Protein AF-T1C2L8-F1 (afdb_monomer)

Fold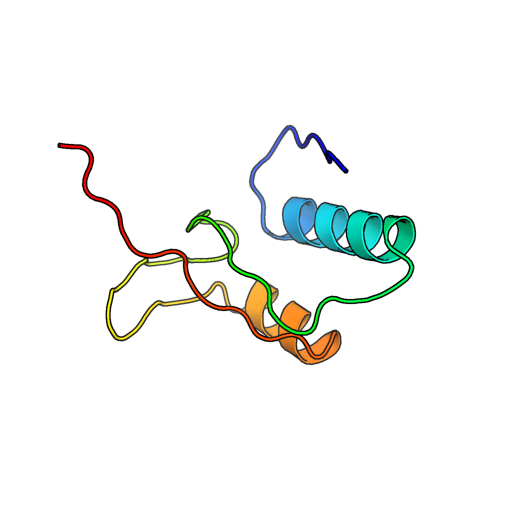seek 3Di:
DDDDDPDLALVSVLVVQVVVCVVVVHHDQEDEDACRCNFFVADDPPDTHGDPVVVVSCVVRNHHYDYDPDDDDD

Solvent-accessible surface area (backbone atoms only — not comparable to full-atom values): 4649 Å² total; per-residue (Å²): 140,84,76,92,74,97,57,85,42,50,66,54,51,51,54,44,49,56,52,47,26,62,75,71,72,49,76,66,63,65,44,71,49,85,59,47,63,42,49,24,66,38,86,47,98,86,68,57,38,61,24,67,71,48,50,53,49,30,58,77,69,66,32,46,80,44,77,50,78,88,75,77,89,127

Sequence (74 aa):
FVWPTFRQTTEEVINGFEEAWRFFGGIFPIVIPDNLSAVVTKADKLVPRFNDTFLEYAQSRRFFIDTARVATPT

Secondary structure (DSSP, 8-state):
-----SS--HHHHHHHHHHHHHHHTS--SEE-----TTTEEE--SSSPEEPHHHHHHHHHHT-EE-PPP-PPP-

Nearest PDB structures (foldseek):
  8b4h-assembly1_D  TM=9.200E-01  e=2.261E-04  Geobacillus stearothermophilus
  8b4h-assembly1_A  TM=8.946E-01  e=1.802E-03  Geobacillus stearothermophilus
  4r30-assembly4_D  TM=4.283E-01  e=9.108E-01  Homo sapiens
  6s2x-assembly2_BBB  TM=4.437E-01  e=1.949E+00  Legionella pneumophila 130b
  5xb7-assembly2_F  TM=4.525E-01  e=4.172E+00  Bifidobacterium animalis subsp. lactis

Organism: NCBI:txid410659

Mean predicted aligned error: 6.44 Å

Radius of gyration: 12.54 Å; Cα contacts (8 Å, |Δi|>4): 87; chains: 1; bounding box: 32×30×31 Å

pLDDT: mean 80.96, std 13.53, range [53.97, 96.69]

Structure (mmCIF, N/CA/C/O backbone):
data_AF-T1C2L8-F1
#
_entry.id   AF-T1C2L8-F1
#
loop_
_atom_site.group_PDB
_atom_site.id
_atom_site.type_symbol
_atom_site.label_atom_id
_atom_site.label_alt_id
_atom_site.label_comp_id
_atom_site.label_asym_id
_atom_site.label_entity_id
_atom_site.label_seq_id
_atom_site.pdbx_PDB_ins_code
_atom_site.Cartn_x
_atom_site.Cartn_y
_atom_site.Cartn_z
_atom_site.occupancy
_atom_site.B_iso_or_equiv
_atom_site.auth_seq_id
_atom_site.auth_comp_id
_atom_site.auth_asym_id
_atom_site.auth_atom_id
_atom_site.pdbx_PDB_model_num
ATOM 1 N N . PHE A 1 1 ? 8.939 10.442 -6.754 1.00 86.44 1 PHE A N 1
ATOM 2 C CA . PHE A 1 1 ? 7.630 10.934 -6.289 1.00 86.44 1 PHE A CA 1
ATOM 3 C C . PHE A 1 1 ? 7.638 10.933 -4.772 1.00 86.44 1 PHE A C 1
ATOM 5 O O . PHE A 1 1 ? 8.175 9.991 -4.203 1.00 86.44 1 PHE A O 1
ATOM 12 N N . VAL A 1 2 ? 7.113 11.977 -4.136 1.00 90.81 2 VAL A N 1
ATOM 13 C CA . VAL A 1 2 ? 6.983 12.062 -2.675 1.00 90.81 2 VAL A CA 1
ATOM 14 C C . VAL A 1 2 ? 5.578 12.572 -2.378 1.00 90.81 2 VAL A C 1
ATOM 16 O O . VAL A 1 2 ? 5.190 13.602 -2.921 1.00 90.81 2 VAL A O 1
ATOM 19 N N . TRP A 1 3 ? 4.841 11.857 -1.527 1.00 90.38 3 TRP A N 1
ATOM 20 C CA . TRP A 1 3 ? 3.514 12.253 -1.056 1.00 90.38 3 TRP A CA 1
ATOM 21 C C . TRP A 1 3 ? 3.558 12.477 0.459 1.00 90.38 3 TRP A C 1
ATOM 23 O O . TRP A 1 3 ? 3.578 11.504 1.218 1.00 90.38 3 TRP A O 1
ATOM 33 N N . PRO A 1 4 ? 3.650 13.732 0.925 1.00 90.38 4 PRO A N 1
ATOM 34 C CA . PRO A 1 4 ? 3.655 14.014 2.350 1.00 90.38 4 PRO A CA 1
ATOM 35 C C . PRO A 1 4 ? 2.247 13.816 2.920 1.00 90.38 4 PRO A C 1
ATOM 37 O O . PRO A 1 4 ? 1.287 14.403 2.427 1.00 90.38 4 PRO A O 1
ATOM 40 N N . THR A 1 5 ? 2.129 13.033 3.992 1.00 84.00 5 THR A N 1
ATOM 41 C CA . THR A 1 5 ? 0.906 12.975 4.802 1.00 84.00 5 THR A CA 1
ATOM 42 C C . THR A 1 5 ? 1.201 13.391 6.237 1.00 84.00 5 THR A C 1
ATOM 44 O O . THR A 1 5 ? 2.292 13.163 6.760 1.00 84.00 5 THR A O 1
ATOM 47 N N . PHE A 1 6 ? 0.214 14.008 6.883 1.00 84.00 6 PHE A N 1
ATOM 48 C CA . PHE A 1 6 ? 0.297 14.442 8.277 1.00 84.00 6 PHE A CA 1
ATOM 49 C C . PHE A 1 6 ? -0.226 13.383 9.254 1.00 84.00 6 PHE A C 1
ATOM 51 O O . PHE A 1 6 ? -0.068 13.537 10.465 1.00 84.00 6 PHE A O 1
ATOM 58 N N . ARG A 1 7 ? -0.869 12.317 8.751 1.00 80.44 7 ARG A N 1
ATOM 59 C CA . ARG A 1 7 ? -1.409 11.221 9.564 1.00 80.44 7 ARG A CA 1
ATOM 60 C C . ARG A 1 7 ? -1.133 9.881 8.899 1.00 80.44 7 ARG A C 1
ATOM 62 O O . ARG A 1 7 ? -1.386 9.700 7.718 1.00 80.44 7 ARG A O 1
ATOM 69 N N . GLN A 1 8 ? -0.688 8.910 9.686 1.00 76.38 8 GLN A N 1
ATOM 70 C CA . GLN A 1 8 ? -0.433 7.553 9.206 1.00 76.38 8 GLN A CA 1
ATOM 71 C C . GLN A 1 8 ? -1.691 6.676 9.343 1.00 76.38 8 GLN A C 1
ATOM 73 O O . GLN A 1 8 ? -1.699 5.703 10.097 1.00 76.38 8 GLN A O 1
ATOM 78 N N . THR A 1 9 ? -2.779 7.045 8.658 1.00 84.81 9 THR A N 1
ATOM 79 C CA . THR A 1 9 ? -4.001 6.222 8.562 1.00 84.81 9 THR A CA 1
ATOM 80 C C . THR A 1 9 ? -4.005 5.413 7.264 1.00 84.81 9 THR A C 1
ATOM 82 O O . THR A 1 9 ? -3.350 5.782 6.292 1.00 84.81 9 THR A O 1
ATOM 85 N N . THR A 1 10 ? -4.751 4.306 7.222 1.00 84.88 10 THR A N 1
ATOM 86 C CA . THR A 1 10 ? -4.860 3.477 6.007 1.00 84.88 10 THR A CA 1
ATOM 87 C C . THR A 1 10 ? -5.433 4.258 4.822 1.00 84.88 10 THR A C 1
ATOM 89 O O . THR A 1 10 ? -4.946 4.105 3.709 1.00 84.88 10 THR A O 1
ATOM 92 N N . GLU A 1 11 ? -6.400 5.145 5.061 1.00 88.69 11 GLU A N 1
ATOM 93 C CA . GLU A 1 11 ? -6.984 6.019 4.035 1.00 88.69 11 GLU A CA 1
ATOM 94 C C . GLU A 1 11 ? -5.949 6.966 3.408 1.00 88.69 11 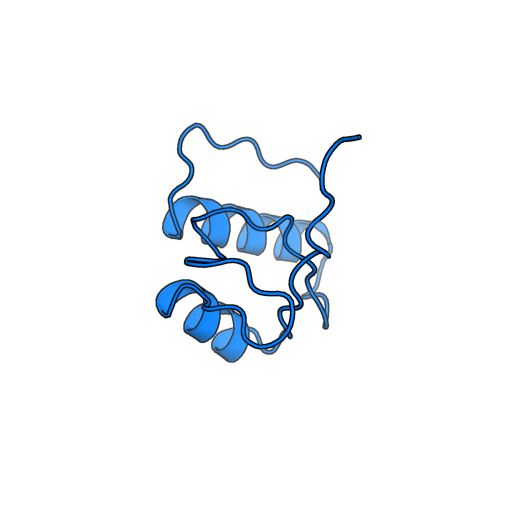GLU A C 1
ATOM 96 O O . GLU A 1 11 ? -5.822 7.027 2.188 1.00 88.69 11 GLU A O 1
ATOM 101 N N . GLU A 1 12 ? -5.155 7.657 4.230 1.00 89.88 12 GLU A N 1
ATOM 102 C CA . GLU A 1 12 ? -4.105 8.572 3.760 1.00 89.88 12 GLU A CA 1
ATOM 103 C C . GLU A 1 12 ? -3.032 7.838 2.948 1.00 89.88 12 GLU A C 1
ATOM 105 O O . GLU A 1 12 ? -2.555 8.341 1.928 1.00 89.88 12 GLU A O 1
ATOM 110 N N . VAL A 1 13 ? -2.686 6.616 3.367 1.00 88.50 13 VAL A N 1
ATOM 111 C CA . VAL A 1 13 ? -1.749 5.763 2.629 1.00 88.50 13 VAL A CA 1
ATOM 112 C C . VAL A 1 13 ? -2.338 5.354 1.278 1.00 88.50 13 VAL A C 1
ATOM 114 O O . VAL A 1 13 ? -1.650 5.486 0.268 1.00 88.50 13 VAL A O 1
ATOM 117 N N . ILE A 1 14 ? -3.600 4.915 1.224 1.00 92.00 14 ILE A N 1
ATOM 118 C CA . ILE A 1 14 ? -4.280 4.569 -0.037 1.00 92.00 14 ILE A CA 1
ATOM 119 C C . ILE A 1 14 ? -4.314 5.775 -0.985 1.00 92.00 14 ILE A C 1
ATOM 121 O O . ILE A 1 14 ? -3.977 5.630 -2.160 1.00 92.00 14 ILE A O 1
ATOM 125 N N . ASN A 1 15 ? -4.632 6.971 -0.483 1.00 93.88 15 ASN A N 1
ATOM 126 C CA . ASN A 1 15 ? -4.630 8.196 -1.287 1.00 93.88 15 ASN A CA 1
ATOM 127 C C . ASN A 1 15 ? -3.243 8.493 -1.878 1.00 93.88 15 ASN A C 1
ATOM 129 O O . ASN A 1 15 ? -3.128 8.813 -3.061 1.00 93.88 15 ASN A O 1
ATOM 133 N N . GLY A 1 16 ? -2.178 8.317 -1.090 1.00 93.50 16 GLY A N 1
ATOM 134 C CA . GLY A 1 16 ? -0.807 8.455 -1.583 1.00 93.50 16 GLY A CA 1
ATOM 135 C C . GLY A 1 16 ? -0.453 7.447 -2.681 1.00 93.50 16 GLY A C 1
ATOM 136 O O . GLY A 1 16 ? 0.238 7.804 -3.637 1.00 93.50 16 GLY A O 1
ATOM 137 N N . PHE A 1 17 ? -0.953 6.210 -2.587 1.00 93.62 17 PHE A N 1
ATOM 138 C CA . PHE A 1 17 ? -0.786 5.201 -3.637 1.00 93.62 17 PHE A CA 1
ATOM 139 C C . PHE A 1 17 ? -1.548 5.559 -4.917 1.00 93.62 17 PHE A C 1
ATOM 141 O O . PHE A 1 17 ? -0.97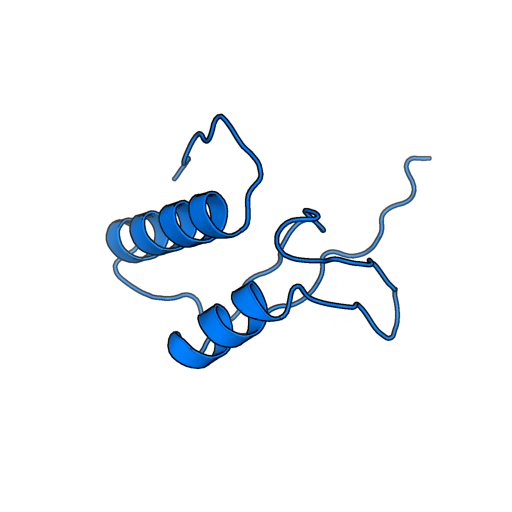0 5.463 -5.994 1.00 93.62 17 PHE A O 1
ATOM 148 N N . GLU A 1 18 ? -2.794 6.029 -4.828 1.00 95.81 18 GLU A N 1
ATOM 149 C CA . GLU A 1 18 ? -3.559 6.464 -6.006 1.00 95.81 18 GLU A CA 1
ATOM 150 C C . GLU A 1 18 ? -2.866 7.608 -6.759 1.00 95.81 18 GLU A C 1
ATOM 152 O O . GLU A 1 18 ? -2.766 7.577 -7.989 1.00 95.81 18 GLU A O 1
ATOM 157 N N . GLU A 1 19 ? -2.325 8.586 -6.033 1.00 96.69 19 GLU A N 1
ATOM 158 C CA . GLU A 1 19 ? -1.578 9.690 -6.638 1.00 96.69 19 GLU A CA 1
ATOM 159 C C . GLU A 1 19 ? -0.225 9.232 -7.199 1.00 96.69 19 GLU A C 1
ATOM 161 O O . GLU A 1 19 ? 0.185 9.685 -8.270 1.00 96.69 19 GLU A O 1
ATOM 166 N N . ALA A 1 20 ? 0.430 8.256 -6.562 1.00 95.25 20 ALA A N 1
ATOM 167 C CA . ALA A 1 20 ? 1.617 7.621 -7.124 1.00 95.25 20 ALA A CA 1
ATOM 168 C C . ALA A 1 20 ? 1.298 6.896 -8.443 1.00 95.25 20 ALA A C 1
ATOM 170 O O . ALA A 1 20 ? 2.003 7.098 -9.432 1.00 95.25 20 ALA A O 1
ATOM 171 N N . TRP A 1 21 ? 0.225 6.100 -8.498 1.00 96.00 21 TRP A N 1
ATOM 172 C CA . TRP A 1 21 ? -0.195 5.392 -9.714 1.00 96.00 21 TRP A CA 1
ATOM 173 C C . TRP A 1 21 ? -0.477 6.345 -10.866 1.00 96.00 21 TRP A C 1
ATOM 175 O O . TRP A 1 21 ? -0.045 6.099 -11.994 1.00 96.00 21 TRP A O 1
ATOM 185 N N . ARG A 1 22 ? -1.147 7.465 -10.581 1.00 96.44 22 ARG A N 1
ATOM 186 C CA . ARG A 1 22 ? -1.376 8.532 -11.562 1.00 96.44 22 ARG A CA 1
ATOM 187 C C . ARG A 1 22 ? -0.069 9.158 -12.032 1.00 96.44 22 ARG A C 1
ATOM 189 O O . ARG A 1 22 ? 0.128 9.294 -13.235 1.00 96.44 22 ARG A O 1
ATOM 196 N N . PHE A 1 23 ? 0.829 9.493 -11.107 1.00 95.75 23 PHE A N 1
ATOM 197 C CA . PHE A 1 23 ? 2.115 10.111 -11.427 1.00 95.75 23 PHE A CA 1
ATOM 198 C C . PHE A 1 23 ? 3.002 9.210 -12.296 1.00 95.75 23 PHE A C 1
ATOM 200 O O . PHE A 1 23 ? 3.606 9.678 -13.258 1.00 95.75 23 PHE A O 1
ATOM 207 N N . PHE A 1 24 ? 3.078 7.917 -11.976 1.00 94.50 24 PHE A N 1
ATOM 208 C CA . PHE A 1 24 ? 3.894 6.954 -12.719 1.00 94.50 24 PHE A CA 1
ATOM 209 C C . PHE A 1 24 ? 3.194 6.387 -13.963 1.00 94.50 24 PHE A C 1
ATOM 211 O O . PHE A 1 24 ? 3.829 5.680 -14.743 1.00 94.50 24 PHE A O 1
ATOM 218 N N . GLY A 1 25 ? 1.912 6.703 -14.173 1.00 96.00 25 GLY A N 1
ATOM 219 C CA . GLY A 1 25 ? 1.143 6.259 -15.336 1.00 96.00 25 GLY A CA 1
ATOM 220 C C . GLY A 1 25 ? 0.774 4.773 -15.309 1.00 96.00 25 GLY A C 1
ATOM 221 O O . GLY A 1 25 ? 0.551 4.178 -16.361 1.00 96.00 25 GLY A O 1
ATOM 222 N N . GLY A 1 26 ? 0.723 4.157 -14.126 1.00 94.62 26 GLY A N 1
ATOM 223 C CA . GLY A 1 26 ? 0.437 2.735 -13.983 1.00 94.62 26 GLY A CA 1
ATOM 224 C C . GLY A 1 26 ? 0.587 2.221 -12.556 1.00 94.62 26 GLY A C 1
ATOM 225 O O . GLY A 1 26 ? 1.104 2.904 -11.675 1.00 94.62 26 GLY A O 1
ATOM 226 N N . ILE A 1 27 ? 0.125 0.989 -12.347 1.00 95.44 27 ILE A N 1
ATOM 227 C CA . ILE A 1 27 ? 0.205 0.279 -11.068 1.00 95.44 27 ILE A CA 1
ATOM 228 C C . ILE A 1 27 ? 1.407 -0.662 -11.122 1.00 95.44 27 ILE A C 1
ATOM 230 O O . ILE A 1 27 ? 1.534 -1.453 -12.061 1.00 95.44 27 ILE A O 1
ATOM 234 N N . PHE A 1 28 ? 2.292 -0.589 -10.126 1.00 91.94 28 PHE A N 1
ATOM 235 C CA . PHE A 1 28 ? 3.392 -1.547 -10.026 1.00 91.94 28 PHE A CA 1
ATOM 236 C C . PHE A 1 28 ? 2.858 -2.926 -9.615 1.00 91.94 28 PHE A C 1
ATOM 238 O O . PHE A 1 28 ? 1.984 -3.009 -8.755 1.00 91.94 28 PHE A O 1
ATOM 245 N N . PRO A 1 29 ? 3.393 -4.024 -10.174 1.00 91.38 29 PRO A N 1
ATOM 246 C CA . PRO A 1 29 ? 2.900 -5.369 -9.880 1.00 91.38 29 PRO A CA 1
ATOM 247 C C . PRO A 1 29 ? 3.216 -5.833 -8.452 1.00 91.38 29 PRO A C 1
ATOM 249 O O . PRO A 1 29 ? 2.517 -6.694 -7.921 1.00 91.38 29 PRO A O 1
ATOM 252 N N . ILE A 1 30 ? 4.271 -5.289 -7.838 1.00 90.94 30 ILE A N 1
ATOM 253 C CA . ILE A 1 30 ? 4.727 -5.639 -6.490 1.00 90.94 30 ILE A CA 1
ATOM 254 C C . ILE A 1 30 ? 5.071 -4.351 -5.745 1.00 90.94 30 ILE A C 1
ATOM 256 O O . ILE A 1 30 ? 5.770 -3.486 -6.275 1.00 90.94 30 ILE A O 1
ATOM 260 N N . VAL A 1 31 ? 4.600 -4.251 -4.507 1.00 89.69 31 VAL A N 1
ATOM 261 C CA . VAL A 1 31 ? 4.873 -3.155 -3.579 1.00 89.69 31 VAL A CA 1
ATOM 262 C C . VAL A 1 31 ?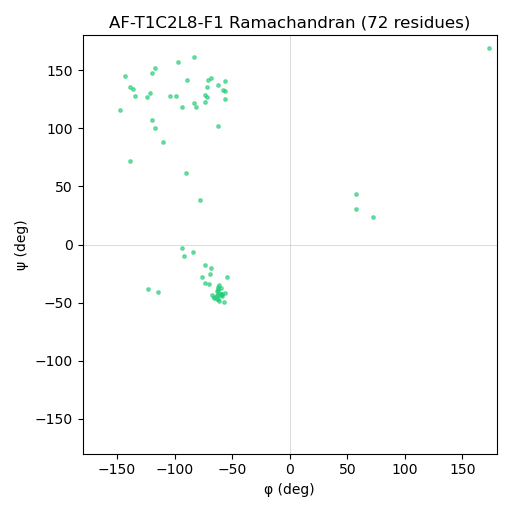 5.521 -3.727 -2.327 1.00 89.69 31 VAL A C 1
ATOM 264 O O . VAL A 1 31 ? 4.992 -4.664 -1.730 1.00 89.69 31 VAL A O 1
ATOM 267 N N . ILE A 1 32 ? 6.639 -3.129 -1.912 1.00 85.62 32 ILE A N 1
ATOM 268 C CA . ILE A 1 32 ? 7.375 -3.527 -0.709 1.00 85.62 32 ILE A CA 1
ATOM 269 C C . ILE A 1 32 ? 7.226 -2.438 0.365 1.00 85.62 32 ILE A C 1
ATOM 271 O O . ILE A 1 32 ? 8.027 -1.501 0.382 1.00 85.62 32 ILE A O 1
ATOM 275 N N . PRO A 1 33 ? 6.187 -2.473 1.224 1.00 79.44 33 PRO A N 1
ATOM 276 C CA . PRO A 1 33 ? 6.053 -1.525 2.326 1.00 79.44 33 PRO A CA 1
ATOM 277 C C . PRO A 1 33 ? 7.116 -1.733 3.411 1.00 79.44 33 PRO A C 1
ATOM 279 O O . PRO A 1 33 ? 7.421 -2.858 3.807 1.00 79.44 33 PRO A O 1
ATOM 282 N N . ASP A 1 34 ? 7.577 -0.623 3.984 1.00 76.06 34 ASP A N 1
ATOM 283 C CA . ASP A 1 34 ? 8.554 -0.565 5.083 1.00 76.06 34 ASP A CA 1
ATOM 284 C C . ASP A 1 34 ? 7.934 -0.874 6.471 1.00 76.06 34 ASP A C 1
ATOM 286 O O . ASP A 1 34 ? 8.226 -0.238 7.476 1.00 76.06 34 ASP A O 1
ATOM 290 N N . ASN A 1 35 ? 6.999 -1.833 6.534 1.00 69.06 35 ASN A N 1
ATOM 291 C CA . ASN A 1 35 ? 6.270 -2.262 7.745 1.00 69.06 35 ASN A CA 1
ATOM 292 C C . ASN A 1 35 ? 5.478 -1.172 8.504 1.00 69.06 35 ASN A C 1
ATOM 294 O O . ASN A 1 35 ? 5.266 -1.270 9.713 1.00 69.06 35 ASN A O 1
ATOM 298 N N . LEU A 1 36 ? 4.967 -0.160 7.800 1.00 69.31 36 LEU A N 1
ATOM 299 C CA . LEU A 1 36 ? 4.061 0.845 8.370 1.00 69.31 36 LEU A CA 1
ATOM 300 C C . LEU A 1 36 ? 2.811 0.176 8.965 1.00 69.31 36 LEU A C 1
ATOM 302 O O . LEU A 1 36 ? 2.153 -0.605 8.281 1.00 69.31 36 LEU A O 1
ATOM 306 N N . SER A 1 37 ? 2.413 0.551 10.184 1.00 67.38 37 SER A N 1
ATOM 307 C CA . SER A 1 37 ? 1.230 0.001 10.881 1.00 67.38 37 SER A CA 1
ATOM 308 C C . SER A 1 37 ? -0.085 0.099 10.089 1.00 67.38 37 SER A C 1
ATOM 310 O O . SER A 1 37 ? -0.984 -0.724 10.253 1.00 67.38 37 SER A O 1
ATOM 312 N N . ALA A 1 38 ? -0.189 1.093 9.203 1.00 61.53 38 ALA A N 1
ATOM 313 C CA . ALA A 1 38 ? -1.329 1.305 8.312 1.00 61.53 38 ALA A CA 1
ATOM 314 C C . ALA A 1 38 ? -1.467 0.226 7.217 1.00 61.53 38 ALA A C 1
ATOM 316 O O . ALA A 1 38 ? -2.553 0.058 6.663 1.00 61.53 38 ALA A O 1
ATOM 317 N N . VAL A 1 39 ? -0.382 -0.502 6.931 1.00 62.16 39 VAL A N 1
ATOM 318 C CA . VAL A 1 39 ? -0.279 -1.560 5.912 1.00 62.16 39 VAL A CA 1
ATOM 319 C C . VAL A 1 39 ? -0.038 -2.926 6.564 1.00 62.16 39 VAL A C 1
ATOM 321 O O . VAL A 1 39 ? -0.645 -3.923 6.175 1.00 62.16 39 VAL A O 1
ATOM 324 N N . VAL A 1 40 ? 0.810 -2.972 7.592 1.00 62.38 40 VAL A N 1
ATOM 325 C CA . VAL A 1 40 ? 1.225 -4.176 8.315 1.00 62.38 40 VAL A CA 1
ATOM 326 C C . VAL A 1 40 ? 0.827 -4.025 9.780 1.00 62.38 40 VAL A C 1
ATOM 328 O O . VAL A 1 40 ? 1.436 -3.264 10.522 1.00 62.38 40 VAL A O 1
ATOM 331 N N . THR A 1 41 ? -0.191 -4.759 10.224 1.00 66.00 41 THR A N 1
ATOM 332 C CA . THR A 1 41 ? -0.653 -4.713 11.622 1.00 66.00 41 THR A CA 1
ATOM 333 C C . THR A 1 41 ? 0.278 -5.479 12.562 1.00 66.00 41 THR A C 1
ATOM 335 O O . THR A 1 41 ? 0.404 -5.120 13.732 1.00 66.00 41 THR A O 1
ATOM 338 N N . LYS A 1 42 ? 0.975 -6.508 12.060 1.00 58.41 42 LYS A N 1
ATOM 339 C CA . LYS A 1 42 ? 2.061 -7.193 12.772 1.00 58.41 42 LYS A CA 1
ATOM 340 C C . LYS A 1 42 ? 3.115 -7.687 11.785 1.00 58.41 42 LYS A C 1
ATOM 342 O O . LYS A 1 42 ? 2.829 -8.564 10.971 1.00 58.41 42 LYS A O 1
ATOM 347 N N . ALA A 1 43 ? 4.327 -7.147 11.885 1.00 57.62 43 ALA A N 1
ATOM 348 C CA . ALA A 1 43 ? 5.467 -7.629 11.114 1.00 57.62 43 ALA A CA 1
ATOM 349 C C . ALA A 1 43 ? 5.924 -8.990 11.664 1.00 57.62 43 ALA A C 1
ATOM 351 O O . ALA A 1 43 ? 6.159 -9.136 12.865 1.00 57.62 43 ALA A O 1
ATOM 352 N N . ASP A 1 44 ? 6.037 -9.987 10.792 1.00 57.44 44 ASP A N 1
ATOM 353 C CA . ASP A 1 44 ? 6.522 -11.329 11.112 1.00 57.44 44 ASP A CA 1
ATOM 354 C C . ASP A 1 44 ? 7.351 -11.837 9.926 1.00 57.44 44 ASP A C 1
ATOM 356 O O . ASP A 1 44 ? 7.063 -11.507 8.777 1.00 57.44 44 ASP A O 1
ATOM 360 N N . LYS A 1 45 ? 8.411 -12.604 10.198 1.00 56.47 45 LYS A N 1
ATOM 361 C CA . LYS A 1 45 ? 9.331 -13.099 9.160 1.00 56.47 45 LYS A CA 1
ATOM 362 C C . LYS A 1 45 ? 8.731 -14.222 8.305 1.00 56.47 45 LYS A C 1
ATOM 364 O O . LYS A 1 45 ? 9.284 -14.517 7.251 1.00 56.47 45 LYS A O 1
ATOM 369 N N . LEU A 1 46 ? 7.668 -14.871 8.778 1.00 53.97 46 LEU A N 1
ATOM 370 C CA . LEU A 1 46 ? 7.038 -16.033 8.152 1.00 53.97 46 LEU A CA 1
ATOM 371 C C . LEU A 1 46 ? 5.553 -15.794 7.857 1.00 53.97 46 LEU A C 1
ATOM 373 O O . LEU A 1 46 ? 5.068 -16.253 6.827 1.00 53.97 46 LEU A O 1
ATOM 377 N N . VAL A 1 47 ? 4.828 -15.098 8.743 1.00 56.41 47 VAL A N 1
ATOM 378 C CA . VAL A 1 47 ? 3.377 -14.868 8.606 1.00 56.41 47 VAL A CA 1
ATOM 379 C C . VAL A 1 47 ? 3.004 -13.429 8.992 1.00 56.41 47 VAL A C 1
ATOM 381 O O . VAL A 1 47 ? 2.433 -13.200 10.065 1.00 56.41 47 VAL A O 1
ATOM 384 N N . PRO A 1 48 ? 3.353 -12.424 8.168 1.00 63.56 48 PRO A N 1
ATOM 385 C CA . PRO A 1 48 ? 2.977 -11.043 8.442 1.00 63.56 48 PRO A CA 1
ATOM 386 C C . PRO A 1 48 ? 1.452 -10.900 8.440 1.00 63.56 48 PRO A C 1
ATOM 388 O O . PRO A 1 48 ? 0.759 -11.452 7.583 1.00 63.56 48 PRO A O 1
ATOM 391 N N . ARG A 1 49 ? 0.914 -10.144 9.404 1.00 67.19 49 ARG A N 1
ATOM 392 C CA . ARG A 1 49 ? -0.503 -9.772 9.396 1.00 67.19 49 ARG A CA 1
ATOM 393 C C . ARG A 1 49 ? -0.641 -8.415 8.725 1.00 67.19 49 ARG A C 1
ATOM 395 O O . ARG A 1 49 ? -0.105 -7.416 9.209 1.00 67.19 49 ARG A O 1
ATOM 402 N N . PHE A 1 50 ? -1.367 -8.393 7.619 1.00 71.62 50 PHE A N 1
ATOM 403 C CA . PHE A 1 50 ? -1.691 -7.165 6.907 1.00 71.62 50 PHE A CA 1
ATOM 404 C C . PHE A 1 50 ? -2.908 -6.481 7.525 1.00 71.62 50 PHE A C 1
ATOM 406 O O . PHE A 1 50 ? -3.653 -7.072 8.306 1.00 71.62 50 PHE A O 1
ATOM 413 N N . ASN A 1 51 ? -3.071 -5.200 7.223 1.00 79.69 51 ASN A N 1
ATOM 414 C CA . ASN A 1 51 ? -4.331 -4.510 7.446 1.00 79.69 51 ASN A CA 1
ATOM 415 C C . ASN A 1 51 ? -5.338 -4.983 6.384 1.00 79.69 51 ASN A C 1
ATOM 417 O O . ASN A 1 51 ? -5.058 -4.847 5.192 1.00 79.69 51 ASN A O 1
ATOM 421 N N . ASP A 1 52 ? -6.483 -5.526 6.809 1.00 83.81 52 ASP A N 1
ATOM 422 C CA . ASP A 1 52 ? -7.487 -6.115 5.909 1.00 83.81 52 ASP A CA 1
ATOM 423 C C . ASP A 1 52 ? -7.954 -5.116 4.837 1.00 83.81 52 ASP A C 1
ATOM 425 O O . ASP A 1 52 ? -8.003 -5.450 3.656 1.00 83.81 52 ASP A O 1
ATOM 429 N N . THR A 1 53 ? -8.169 -3.851 5.212 1.00 86.25 53 THR A N 1
ATOM 430 C CA . THR A 1 53 ? -8.565 -2.780 4.284 1.00 86.25 53 THR A CA 1
ATOM 431 C C . THR A 1 53 ? -7.492 -2.507 3.230 1.00 86.25 53 THR A C 1
ATOM 433 O O . THR A 1 53 ? -7.799 -2.292 2.058 1.00 86.25 53 THR A O 1
ATOM 436 N N . PHE A 1 54 ? -6.214 -2.532 3.615 1.00 85.12 54 PHE A N 1
ATOM 437 C CA . PHE A 1 54 ? -5.126 -2.338 2.657 1.00 85.12 54 PHE A CA 1
ATOM 438 C C . PHE A 1 54 ? -4.930 -3.566 1.752 1.00 85.12 54 PHE A C 1
ATOM 440 O O . PHE A 1 54 ? -4.589 -3.427 0.577 1.00 85.12 54 PHE A O 1
ATOM 447 N N . LEU A 1 55 ? -5.182 -4.769 2.273 1.00 88.00 55 LEU A N 1
ATOM 448 C CA . LEU A 1 55 ? -5.144 -6.000 1.490 1.00 88.00 55 LEU A 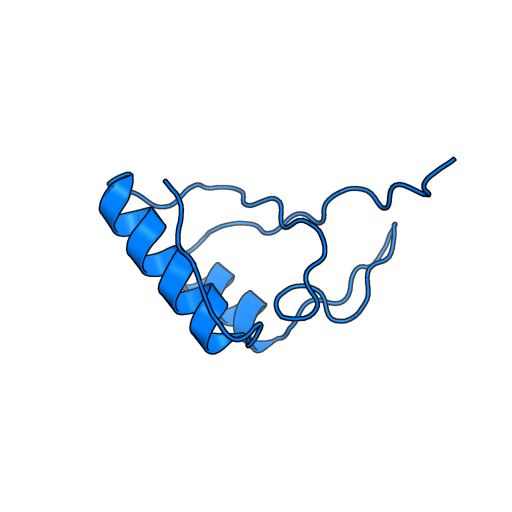CA 1
ATOM 449 C C . LEU A 1 55 ? -6.257 -6.027 0.430 1.00 88.00 55 LEU A C 1
ATOM 451 O O . LEU A 1 55 ? -5.983 -6.332 -0.730 1.00 88.00 55 LEU A O 1
ATOM 455 N N . GLU A 1 56 ? -7.484 -5.655 0.798 1.00 90.44 56 GLU A N 1
ATOM 456 C CA . GLU A 1 56 ? -8.606 -5.498 -0.139 1.00 90.44 56 GLU A CA 1
ATOM 457 C C . GLU A 1 56 ? -8.295 -4.455 -1.216 1.00 90.44 56 GLU A C 1
ATOM 459 O O . GLU A 1 56 ? -8.520 -4.690 -2.408 1.00 90.44 56 GLU A O 1
ATOM 464 N N . TYR A 1 57 ? -7.702 -3.326 -0.819 1.00 93.00 57 TYR A N 1
ATOM 465 C CA . TYR A 1 57 ? -7.226 -2.319 -1.760 1.00 93.00 57 TYR A CA 1
ATOM 466 C C . TYR A 1 57 ? -6.227 -2.912 -2.766 1.00 93.00 57 TYR A C 1
ATOM 468 O O . TYR A 1 57 ? -6.421 -2.771 -3.978 1.00 93.00 57 TYR A O 1
ATOM 476 N N . ALA A 1 58 ? -5.212 -3.641 -2.298 1.00 91.62 58 ALA A N 1
ATOM 477 C CA . ALA A 1 58 ? -4.220 -4.264 -3.170 1.00 91.62 58 ALA A CA 1
ATOM 478 C C . ALA A 1 58 ? -4.821 -5.296 -4.130 1.00 91.62 58 ALA A C 1
ATOM 480 O O . ALA A 1 58 ? -4.484 -5.309 -5.315 1.00 91.62 58 ALA A O 1
ATOM 481 N N . GLN A 1 59 ? -5.779 -6.098 -3.662 1.00 91.94 59 GLN A N 1
ATOM 482 C CA . GLN A 1 59 ? -6.523 -7.033 -4.506 1.00 91.94 59 GLN A CA 1
ATOM 483 C C . GLN A 1 59 ? -7.347 -6.302 -5.574 1.00 91.94 59 GLN A C 1
ATOM 485 O O . GLN A 1 59 ? -7.308 -6.685 -6.746 1.00 91.94 59 GLN A O 1
ATOM 490 N N . SER A 1 60 ? -8.033 -5.214 -5.204 1.00 94.06 60 SER A N 1
ATOM 491 C CA . SER A 1 60 ? -8.827 -4.401 -6.138 1.00 94.06 60 SER A CA 1
ATOM 492 C C . SER A 1 60 ? -7.972 -3.791 -7.255 1.00 94.06 60 SER A C 1
ATOM 494 O O . SER A 1 60 ? -8.401 -3.703 -8.407 1.00 94.06 60 SER A O 1
ATOM 496 N N . ARG A 1 61 ? -6.729 -3.422 -6.925 1.00 93.69 61 ARG A N 1
ATOM 497 C CA . ARG A 1 61 ? -5.744 -2.833 -7.841 1.00 93.69 61 ARG A CA 1
ATOM 498 C C . ARG A 1 61 ? -4.802 -3.847 -8.477 1.00 93.69 61 ARG A C 1
ATOM 500 O O . ARG A 1 61 ? -4.040 -3.478 -9.365 1.00 93.69 61 ARG A O 1
ATOM 507 N N . ARG A 1 62 ? -4.925 -5.121 -8.097 1.00 94.00 62 ARG A N 1
ATOM 508 C CA . ARG A 1 62 ? -4.176 -6.267 -8.626 1.00 94.00 62 ARG A CA 1
ATOM 509 C C . ARG A 1 62 ? -2.657 -6.123 -8.497 1.00 94.00 62 ARG A C 1
ATOM 511 O O . ARG A 1 62 ? -1.931 -6.462 -9.429 1.00 94.00 62 ARG A O 1
ATOM 518 N N . PHE A 1 63 ? -2.185 -5.660 -7.341 1.00 92.75 63 PHE A N 1
ATOM 519 C CA . PHE A 1 63 ? -0.762 -5.697 -6.997 1.00 92.75 63 PHE A CA 1
ATOM 520 C C . PHE A 1 63 ? -0.501 -6.583 -5.779 1.00 92.75 63 PHE A C 1
ATOM 522 O O . PHE A 1 63 ? -1.362 -6.759 -4.916 1.00 92.75 63 PHE A O 1
ATOM 529 N N . PHE A 1 64 ? 0.702 -7.146 -5.714 1.00 89.56 64 PHE A N 1
ATOM 530 C CA . PHE A 1 64 ? 1.158 -7.940 -4.581 1.00 89.56 64 PHE A CA 1
ATOM 531 C C . PHE A 1 64 ? 1.838 -7.061 -3.536 1.00 89.56 64 PHE A C 1
ATOM 533 O O . PHE A 1 64 ? 2.589 -6.146 -3.874 1.00 89.56 64 PHE A O 1
ATOM 540 N N . ILE A 1 65 ? 1.598 -7.370 -2.265 1.00 85.56 65 ILE A N 1
ATOM 541 C CA . ILE A 1 65 ? 2.276 -6.738 -1.135 1.00 85.56 65 ILE A CA 1
ATOM 542 C C . ILE A 1 65 ? 3.309 -7.727 -0.598 1.00 85.56 65 ILE A C 1
ATOM 544 O O . ILE A 1 65 ? 2.952 -8.859 -0.274 1.00 85.56 65 ILE A O 1
ATOM 548 N N . ASP A 1 66 ? 4.558 -7.290 -0.466 1.00 82.38 66 ASP A N 1
ATOM 549 C CA . ASP A 1 66 ? 5.618 -8.049 0.203 1.00 82.38 66 ASP A CA 1
ATOM 550 C C . ASP A 1 66 ? 6.223 -7.221 1.338 1.00 82.38 66 ASP A C 1
ATOM 552 O 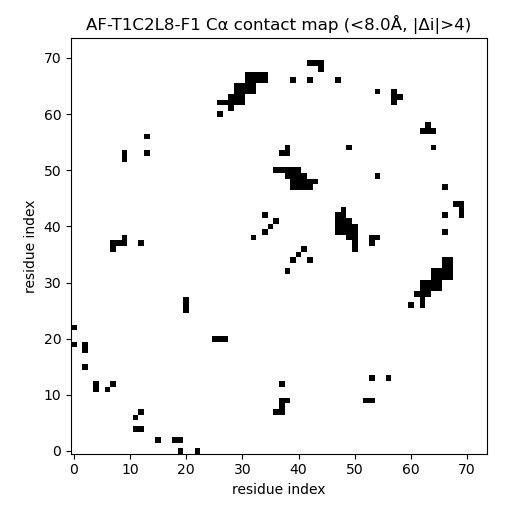O . ASP A 1 66 ? 6.616 -6.078 1.146 1.00 82.38 66 ASP A 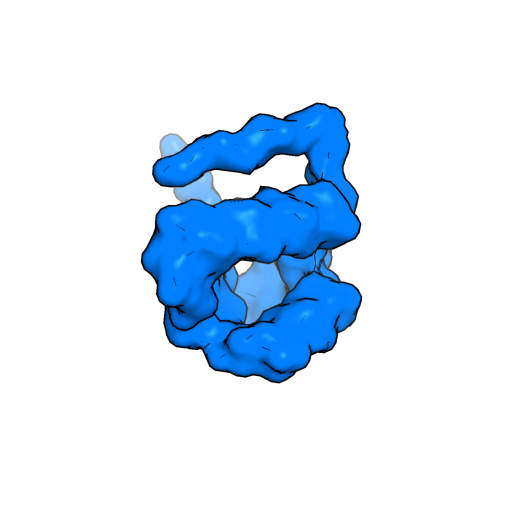O 1
ATOM 556 N N . THR A 1 67 ? 6.283 -7.745 2.554 1.00 74.38 67 THR A N 1
ATOM 557 C CA . THR A 1 67 ? 6.797 -6.960 3.684 1.00 74.38 67 THR A CA 1
ATOM 558 C C . THR A 1 67 ? 8.304 -6.772 3.587 1.00 74.38 67 THR A C 1
ATOM 560 O O . THR A 1 67 ? 9.039 -7.740 3.378 1.00 74.38 67 THR A O 1
ATOM 563 N N . ALA A 1 68 ? 8.794 -5.553 3.837 1.00 72.88 68 ALA A N 1
ATOM 564 C CA . ALA A 1 68 ? 10.223 -5.341 4.015 1.00 72.88 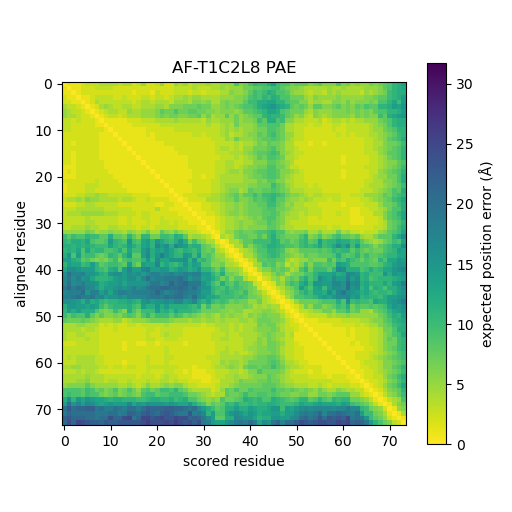68 ALA A CA 1
ATOM 565 C C . ALA A 1 68 ? 10.760 -6.236 5.146 1.00 72.88 68 ALA A C 1
ATOM 567 O O . ALA A 1 68 ? 10.121 -6.430 6.189 1.00 72.88 68 ALA A O 1
ATOM 568 N N . ARG A 1 69 ? 11.961 -6.794 4.942 1.00 68.69 69 ARG A N 1
ATOM 569 C CA . ARG A 1 69 ? 12.619 -7.627 5.955 1.00 68.69 69 ARG A CA 1
ATOM 570 C C . ARG A 1 69 ? 12.757 -6.830 7.247 1.00 68.69 69 ARG A C 1
ATOM 572 O O . ARG A 1 69 ? 13.262 -5.713 7.228 1.00 68.69 69 ARG A O 1
ATOM 579 N N . VAL A 1 70 ? 12.373 -7.436 8.371 1.00 64.12 70 VAL A N 1
ATOM 580 C CA . VAL A 1 70 ? 12.606 -6.854 9.699 1.00 64.12 70 VAL A CA 1
ATOM 581 C C . VAL A 1 70 ? 14.116 -6.726 9.907 1.00 64.12 70 VAL A C 1
ATOM 583 O O . VAL A 1 70 ? 14.796 -7.722 10.170 1.00 64.12 70 VAL A O 1
ATOM 586 N N . ALA A 1 71 ? 14.638 -5.512 9.751 1.00 62.19 71 ALA A N 1
ATOM 587 C CA . ALA A 1 71 ? 15.992 -5.169 10.141 1.00 62.19 71 ALA A CA 1
ATOM 588 C C . ALA A 1 71 ? 15.986 -4.842 11.637 1.00 62.19 71 ALA A C 1
ATOM 590 O O . ALA A 1 71 ? 15.259 -3.958 12.085 1.00 62.19 71 ALA A O 1
ATOM 591 N N . THR A 1 72 ? 16.784 -5.568 12.418 1.00 58.12 72 THR A N 1
ATOM 592 C CA . THR A 1 72 ? 17.130 -5.143 13.775 1.00 58.12 72 THR A CA 1
ATOM 593 C C . THR A 1 72 ? 18.260 -4.121 13.636 1.00 58.12 72 THR A C 1
ATOM 595 O O . THR A 1 72 ? 19.306 -4.496 13.098 1.00 58.12 72 THR A O 1
ATOM 598 N N . PRO A 1 73 ? 18.089 -2.856 14.064 1.00 58.09 73 PRO A N 1
ATOM 599 C CA . PRO A 1 73 ? 19.205 -1.919 14.140 1.00 58.09 73 PRO A CA 1
ATOM 600 C C . PRO A 1 73 ? 20.283 -2.542 15.034 1.00 58.09 73 PRO A C 1
ATOM 602 O O . PRO A 1 73 ? 19.964 -2.987 16.138 1.00 58.09 73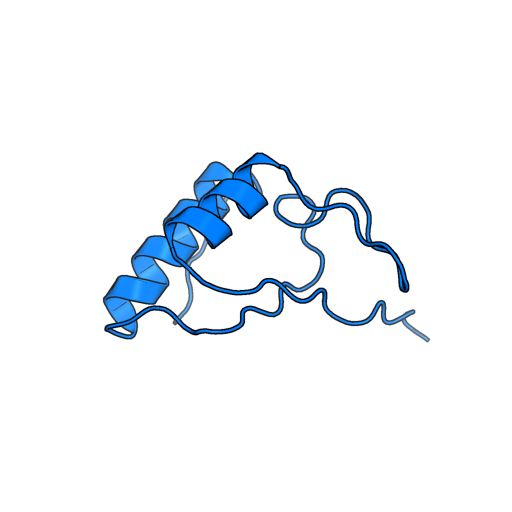 PRO A O 1
ATOM 605 N N . THR A 1 74 ? 21.509 -2.659 14.525 1.00 56.12 74 THR A N 1
ATOM 606 C CA . THR A 1 74 ? 22.669 -3.119 15.309 1.00 56.12 74 THR A CA 1
ATOM 607 C C . THR A 1 74 ? 23.367 -1.922 15.929 1.00 56.12 74 THR A C 1
ATOM 609 O O . THR A 1 74 ? 23.430 -0.883 15.234 1.00 56.12 74 THR A O 1
#